Protein 5EKA (pdb70)

Foldseek 3Di:
DVDPDQDPLNVLVVVCVVPVNDSVVSNVVVVVVVVVVVVCQVVQHWAQDPLFWIKGKDWDPCVVVHIDIDIDIDTDPNNVVVPDD

B-factor: mean 31.0, std 12.01, range [15.23, 80.53]

Radius of gyration: 16.48 Å; Cα contacts (8 Å, |Δi|>4): 95; chains: 1; bounding box: 22×38×47 Å

Organism: Thermus thermophilus (strain ATCC 27634 / DSM 579 / HB8) (NCBI:txid300852)

InterPro domains:
  IPR000119 Histone-like DNA-binding protein [PF00216] (7-96)
  IPR000119 Histone-like DNA-binding protein [PR01727] (46-61)
  IPR000119 Histone-like DNA-binding protein [PR01727] (64-77)
  IPR000119 Histone-like DNA-binding protein [PR01727] (80-94)
  IPR000119 Histone-like DNA-binding protein [PTHR33175] (5-95)
  IPR000119 Histone-like DNA-binding protein [SM00411] (7-96)
  IPR010992 Integration host factor (IHF)-like DNA-binding domain superfamily [G3DSA:4.10.520.10] (2-97)
  IPR010992 Integration host factor (IHF)-like DNA-binding domain superfamily [SSF47729] (7-96)
  IPR020816 Histone-like DNA-binding protein, conserved site [PS00045] (52-71)

Solvent-accessible surface area: 7134 Å² total; per-residue (Å²): 105,123,96,179,96,67,64,97,69,35,84,6,68,87,62,12,158,91,72,69,95,122,117,150,41,4,91,61,117,30,54,53,106,90,55,126,22,127,90,25,24,88,120,41,50,127,20,128,67,125,59,94,6,37,54,37,24,82,151,100,131,51,173,85,135,98,69,58,118,69,99,19,68,117,48,23,152,57,51,97,65,179,116,144,262

Structure (mmCIF, N/CA/C/O backbone):
data_5EKA
#
_entry.id   5EKA
#
_cell.length_a   55.464
_cell.length_b   38.432
_cell.length_c   44.861
_cell.angle_alpha   90.00
_cell.angle_beta   90.00
_cell.angle_gamma   90.00
#
_symmetry.space_group_name_H-M   'P 21 21 2'
#
loop_
_entity.id
_entity.type
_entity.pdbx_description
1 polymer 'DNA-binding protein HU'
2 non-polymer GLYCEROL
3 water water
#
loop_
_atom_site.group_PDB
_atom_site.id
_atom_site.type_symbol
_atom_site.label_atom_id
_atom_site.label_alt_id
_atom_site.label_comp_id
_atom_site.label_asym_id
_atom_site.label_entity_id
_atom_site.label_seq_id
_atom_site.pdbx_PDB_ins_code
_atom_site.Cartn_x
_atom_site.Cartn_y
_atom_site.Cartn_z
_atom_site.occupancy
_atom_site.B_iso_or_equiv
_atom_site.auth_seq_id
_atom_site.auth_comp_id
_atom_site.auth_asym_id
_atom_site.auth_atom_id
_atom_site.pdbx_PDB_model_num
ATOM 1 N N . ALA A 1 1 ? -4.424 -19.478 -5.467 1.00 23.31 1 ALA A N 1
ATOM 2 C CA . ALA A 1 1 ? -4.083 -19.140 -4.059 1.00 22.30 1 ALA A CA 1
ATOM 3 C C . ALA A 1 1 ? -5.017 -19.907 -3.143 1.00 22.91 1 ALA A C 1
ATOM 4 O O . ALA A 1 1 ? -6.191 -20.149 -3.505 1.00 23.24 1 ALA A O 1
ATOM 6 N N . ALA A 1 2 ? -4.527 -20.319 -1.978 1.00 22.26 2 ALA A N 1
ATOM 7 C CA . ALA A 1 2 ? -5.429 -20.953 -0.967 1.00 24.68 2 ALA A CA 1
ATOM 8 C C . ALA A 1 2 ? -6.494 -19.965 -0.483 1.00 25.45 2 ALA A C 1
ATOM 9 O O . ALA A 1 2 ? -7.673 -20.353 -0.255 1.00 26.86 2 ALA A O 1
ATO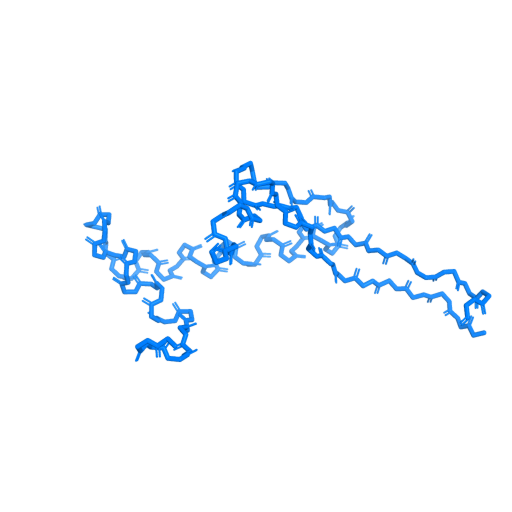M 11 N N . LYS A 1 3 ? -6.092 -18.706 -0.314 1.00 24.65 3 LYS A N 1
ATOM 12 C CA . LYS A 1 3 ? -6.989 -17.596 -0.022 1.00 26.55 3 LYS A CA 1
ATOM 13 C C . LYS A 1 3 ? -7.058 -16.677 -1.256 1.00 25.28 3 LYS A C 1
ATOM 14 O O . LYS A 1 3 ? -6.112 -15.982 -1.571 1.00 23.81 3 LYS A O 1
ATOM 20 N N . LYS A 1 4 ? -8.162 -16.736 -2.014 1.00 25.66 4 LYS A N 1
ATOM 21 C CA . LYS A 1 4 ? -8.174 -16.031 -3.291 1.00 26.36 4 LYS A CA 1
ATOM 22 C C . LYS A 1 4 ? -8.130 -14.504 -3.173 1.00 24.87 4 LYS A C 1
ATOM 23 O O . LYS A 1 4 ? -7.504 -13.824 -4.000 1.00 24.01 4 LYS A O 1
ATOM 29 N N . THR A 1 5 ? -8.812 -13.957 -2.166 1.00 24.75 5 THR A N 1
ATOM 30 C CA . THR A 1 5 ? -8.828 -12.529 -1.948 1.00 24.95 5 THR A CA 1
ATOM 31 C C . THR A 1 5 ? -8.451 -12.269 -0.492 1.00 23.40 5 THR A C 1
ATOM 32 O O . THR A 1 5 ? -9.062 -12.833 0.426 1.00 23.90 5 THR A O 1
ATOM 36 N N . VAL A 1 6 ? -7.448 -11.429 -0.294 1.00 21.27 6 VAL A N 1
ATOM 37 C CA . VAL A 1 6 ? -7.071 -11.008 1.013 1.00 21.12 6 VAL A CA 1
ATOM 38 C C . VAL A 1 6 ? -7.530 -9.565 1.174 1.00 20.27 6 VAL A C 1
ATOM 39 O O . VAL A 1 6 ? -7.132 -8.717 0.408 1.00 20.26 6 VAL A O 1
ATOM 43 N N . THR A 1 7 ? -8.371 -9.305 2.158 1.00 19.53 7 THR A N 1
ATOM 44 C CA . THR A 1 7 ? -8.914 -7.981 2.368 1.00 19.07 7 THR A CA 1
ATOM 45 C C . THR A 1 7 ? -8.143 -7.127 3.350 1.00 18.82 7 THR A C 1
ATOM 46 O O . THR A 1 7 ? -7.278 -7.621 4.063 1.00 17.87 7 THR A O 1
ATOM 50 N N . LYS A 1 8 ? -8.515 -5.848 3.432 1.00 19.55 8 LYS A N 1
ATOM 51 C CA . LYS A 1 8 ? -7.952 -4.958 4.453 1.00 19.61 8 LYS A CA 1
ATOM 52 C C . LYS A 1 8 ? -8.178 -5.562 5.848 1.00 20.06 8 LYS A C 1
ATOM 53 O O . LYS A 1 8 ? -7.242 -5.653 6.643 1.00 18.80 8 LYS A O 1
ATOM 59 N N . ALA A 1 9 ? -9.391 -6.055 6.093 1.00 20.48 9 ALA A N 1
ATOM 60 C CA . ALA A 1 9 ? -9.721 -6.713 7.342 1.00 22.02 9 ALA A CA 1
ATOM 61 C C . ALA A 1 9 ? -8.830 -7.949 7.604 1.00 21.94 9 ALA A C 1
ATOM 62 O O . ALA A 1 9 ? -8.369 -8.162 8.755 1.00 22.81 9 ALA A O 1
ATOM 64 N N . ASP A 1 10 ? -8.580 -8.777 6.580 1.00 21.20 10 ASP A N 1
ATOM 65 C CA . ASP A 1 10 ? -7.671 -9.915 6.750 1.00 21.64 10 ASP A CA 1
ATOM 66 C C . ASP A 1 10 ? -6.270 -9.451 7.131 1.00 20.36 10 ASP A C 1
ATOM 67 O O . ASP A 1 10 ? -5.644 -10.056 7.966 1.00 21.40 10 ASP A O 1
ATOM 72 N N . LEU A 1 11 ? -5.803 -8.396 6.475 1.00 19.60 11 LEU A N 1
ATOM 73 C CA . LEU A 1 11 ? -4.470 -7.860 6.760 1.00 19.61 11 LEU A CA 1
ATOM 74 C C . LEU A 1 11 ? -4.327 -7.321 8.171 1.00 20.30 11 LEU A C 1
ATOM 75 O O . LEU A 1 11 ? -3.299 -7.532 8.790 1.00 20.11 11 LEU A O 1
ATOM 80 N N . VAL A 1 12 ? -5.353 -6.651 8.677 1.00 21.42 12 VAL A N 1
ATOM 81 C CA . VAL A 1 12 ? -5.353 -6.194 10.086 1.00 23.15 12 VAL A CA 1
ATOM 82 C C . VAL A 1 12 ? -5.146 -7.394 10.994 1.00 24.18 12 VAL A C 1
ATOM 83 O O . VAL A 1 12 ? -4.347 -7.374 11.910 1.00 24.88 12 VAL A O 1
ATOM 87 N N . ASP A 1 13 ? -5.903 -8.457 10.767 1.00 24.62 13 ASP A N 1
ATOM 88 C CA . ASP A 1 13 ? -5.763 -9.657 11.584 1.00 26.63 13 ASP A CA 1
ATOM 89 C C . ASP A 1 13 ? -4.379 -10.285 11.484 1.00 25.18 13 ASP A C 1
ATOM 90 O O . ASP A 1 13 ? -3.815 -10.692 12.498 1.00 27.42 13 ASP A O 1
ATOM 95 N N . GLN A 1 14 ? -3.833 -10.377 10.273 1.00 22.74 14 GLN A N 1
ATOM 96 C CA . GLN A 1 14 ? -2.523 -10.967 10.061 1.00 22.88 14 GLN A CA 1
ATOM 97 C C . GLN A 1 14 ? -1.443 -10.125 10.718 1.00 22.19 14 GLN A C 1
ATOM 98 O O . GLN A 1 14 ? -0.559 -10.647 11.335 1.00 23.02 14 GLN A O 1
ATOM 104 N N . VAL A 1 15 ? -1.560 -8.813 10.598 1.00 21.53 15 VAL A N 1
ATOM 105 C CA . VAL A 1 15 ? -0.583 -7.904 11.199 1.00 21.92 15 VAL A CA 1
ATOM 106 C C . VAL A 1 15 ? -0.682 -7.894 12.731 1.00 24.63 15 VAL A C 1
ATOM 107 O O . VAL A 1 15 ? 0.340 -7.907 13.422 1.00 25.89 15 VAL A O 1
ATOM 111 N N . ALA A 1 16 ? -1.895 -7.863 13.282 1.00 24.67 16 ALA A N 1
ATOM 112 C CA . ALA A 1 16 ? -2.060 -7.989 14.739 1.00 27.03 16 ALA A CA 1
ATOM 113 C C . ALA A 1 16 ? -1.365 -9.239 15.264 1.00 28.25 16 ALA A C 1
ATOM 114 O O . ALA A 1 16 ? -0.615 -9.211 16.246 1.00 29.30 16 ALA A O 1
ATOM 116 N N . GLN A 1 17 ? -1.600 -10.344 14.591 1.00 28.36 17 GLN A N 1
ATOM 117 C CA . GLN A 1 17 ? -0.982 -11.578 14.955 1.00 31.26 17 GLN A CA 1
ATOM 118 C C . GLN A 1 17 ? 0.548 -11.557 14.885 1.00 30.62 17 GLN A C 1
ATOM 119 O O . GLN A 1 17 ? 1.202 -12.053 15.814 1.00 31.52 17 GLN A O 1
ATOM 125 N N . ALA A 1 18 ? 1.107 -11.038 13.796 1.00 29.65 18 ALA A N 1
ATOM 126 C CA . ALA A 1 18 ? 2.550 -11.049 13.575 1.00 29.83 18 ALA A CA 1
ATOM 127 C C . ALA A 1 18 ? 3.295 -10.121 14.549 1.00 31.33 18 ALA A C 1
ATOM 128 O O . ALA A 1 18 ? 4.399 -10.446 14.988 1.00 34.52 18 ALA A O 1
ATOM 130 N N . THR A 1 19 ? 2.665 -9.010 14.917 1.00 29.79 19 THR A N 1
ATOM 131 C CA . THR A 1 19 ? 3.296 -7.975 15.748 1.00 31.26 19 THR A CA 1
ATOM 132 C C . THR A 1 19 ? 2.956 -8.100 17.232 1.00 34.08 19 THR A C 1
ATOM 133 O O . THR A 1 19 ? 3.617 -7.471 18.089 1.00 35.88 19 THR A O 1
ATOM 137 N N . GLY A 1 20 ? 1.897 -8.849 17.534 1.00 34.09 20 GLY A N 1
ATOM 138 C CA . GLY A 1 20 ? 1.355 -8.911 18.882 1.00 37.29 20 GLY A CA 1
ATOM 139 C C . GLY A 1 20 ? 0.715 -7.624 19.359 1.00 38.30 20 GLY A C 1
ATOM 140 O O . GLY A 1 20 ? 0.546 -7.435 20.561 1.00 40.53 20 GLY A O 1
ATOM 141 N N . LEU A 1 21 ? 0.379 -6.724 18.432 1.00 37.35 21 LEU A N 1
ATOM 142 C CA . LEU A 1 21 ? -0.277 -5.473 18.778 1.00 38.99 21 LEU A CA 1
ATOM 143 C C . LEU A 1 21 ? -1.789 -5.650 18.723 1.00 38.57 21 LEU A C 1
ATOM 144 O O . LEU A 1 21 ? -2.283 -6.603 18.130 1.00 37.01 21 LEU A O 1
ATOM 149 N N . LYS A 1 22 ? -2.5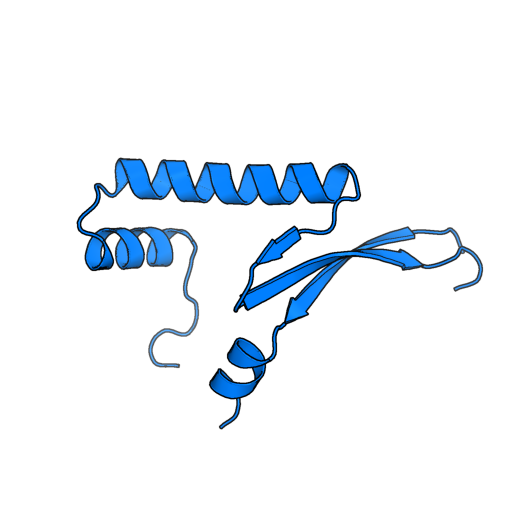09 -4.767 19.407 1.00 40.43 22 LYS A N 1
ATOM 150 C CA . LYS A 1 22 ? -3.966 -4.856 19.486 1.00 42.77 22 LYS A CA 1
ATOM 151 C C . LYS A 1 22 ? -4.612 -4.626 18.136 1.00 40.08 22 LYS A C 1
ATOM 152 O O . LYS A 1 22 ? -4.224 -3.724 17.396 1.00 38.37 22 LYS A O 1
ATOM 158 N N . LYS A 1 23 ? -5.611 -5.446 17.825 1.00 40.15 23 LYS A N 1
ATOM 159 C CA . LYS A 1 23 ? -6.347 -5.323 16.581 1.00 37.70 23 LYS A CA 1
ATOM 160 C C . LYS A 1 23 ? -6.924 -3.926 16.419 1.00 36.58 23 LYS A C 1
ATOM 161 O O . LYS A 1 23 ? -6.842 -3.369 15.333 1.00 34.76 23 LYS A O 1
ATOM 167 N N . LYS A 1 24 ? -7.479 -3.350 17.488 1.00 38.91 24 LYS A N 1
ATOM 168 C CA . LYS A 1 24 ? -8.031 -1.988 17.431 1.00 39.26 24 LYS A CA 1
ATOM 169 C C . LYS A 1 24 ? -6.966 -0.962 16.987 1.00 36.67 24 LYS A C 1
ATOM 170 O O . LYS A 1 24 ? -7.272 -0.001 16.279 1.00 34.82 24 LYS A O 1
ATOM 176 N N . ASP A 1 25 ? -5.725 -1.181 17.417 1.00 35.96 25 ASP A N 1
ATOM 177 C CA . ASP A 1 25 ? -4.622 -0.270 17.122 1.00 34.37 25 ASP A CA 1
ATOM 178 C C . ASP A 1 25 ?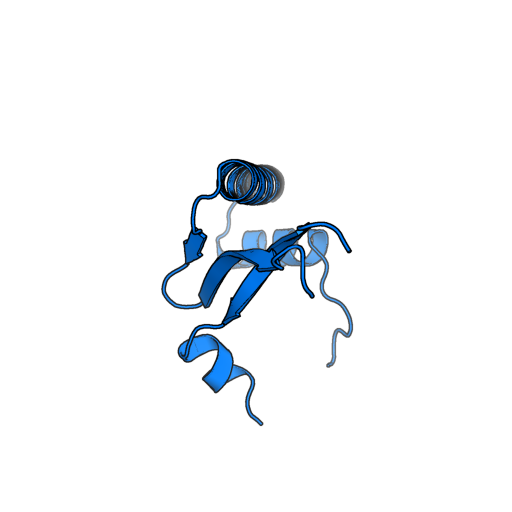 -4.155 -0.475 15.702 1.00 31.38 25 ASP A C 1
ATOM 179 O O . ASP A 1 25 ? -3.907 0.486 14.997 1.00 29.50 25 ASP A O 1
ATOM 184 N N . VAL A 1 26 ? -4.064 -1.725 15.275 1.00 28.87 26 VAL A N 1
ATOM 185 C CA . VAL A 1 26 ? -3.616 -2.029 13.898 1.00 27.29 26 VAL A CA 1
ATOM 186 C C . VAL A 1 26 ? -4.660 -1.476 12.935 1.00 25.50 26 VAL A C 1
ATOM 187 O O . VAL A 1 26 ? -4.340 -0.912 11.925 1.00 24.83 26 VAL A O 1
ATOM 191 N N . LYS A 1 27 ? -5.940 -1.606 13.290 1.00 27.02 27 LYS A N 1
ATOM 192 C CA . LYS A 1 27 ? -6.996 -1.112 12.404 1.00 27.59 27 LYS A CA 1
ATOM 193 C C . LYS A 1 27 ? -6.928 0.411 12.193 1.00 27.25 27 LYS A C 1
ATOM 194 O O . LYS A 1 27 ? -7.055 0.910 11.045 1.00 25.92 27 LYS A O 1
ATOM 200 N N . ALA A 1 28 ? -6.638 1.124 13.273 1.00 28.70 28 ALA A N 1
ATOM 201 C CA . ALA A 1 28 ? -6.492 2.579 13.271 1.00 27.82 28 ALA A CA 1
ATOM 202 C C . ALA A 1 28 ? -5.264 2.962 12.454 1.00 26.51 28 ALA A C 1
ATOM 203 O O . ALA A 1 28 ? -5.286 3.950 11.715 1.00 25.15 28 ALA A O 1
ATOM 205 N N . MET A 1 29 ? -4.195 2.195 12.599 1.00 25.01 29 MET A N 1
ATOM 206 C CA . MET A 1 29 ? -2.957 2.472 11.864 1.00 25.18 29 MET A CA 1
ATOM 207 C C . MET A 1 29 ? -3.115 2.309 10.355 1.00 23.09 29 MET A C 1
ATOM 208 O O . MET A 1 29 ? -2.690 3.189 9.588 1.00 21.49 29 MET A O 1
ATOM 213 N N . VAL A 1 30 ? -3.766 1.218 9.933 1.00 22.52 30 VAL A N 1
ATOM 214 C CA . VAL A 1 30 ? -3.973 0.944 8.524 1.00 21.28 30 VAL A CA 1
ATOM 215 C C . VAL A 1 30 ? -4.856 2.024 7.906 1.00 20.01 30 VAL A C 1
ATOM 216 O O . VAL A 1 30 ? -4.547 2.533 6.836 1.00 18.39 30 VAL A O 1
ATOM 220 N N . ASP A 1 31 ? -5.928 2.406 8.594 1.00 21.75 31 ASP A N 1
ATOM 221 C CA . ASP A 1 31 ? -6.810 3.418 8.003 1.00 23.44 31 ASP A CA 1
ATOM 222 C C . ASP A 1 31 ? -6.067 4.753 7.875 1.00 22.00 31 ASP A C 1
ATOM 223 O O . ASP A 1 31 ? -6.172 5.430 6.861 1.00 23.09 31 ASP A O 1
ATOM 228 N N . ALA A 1 32 ? -5.291 5.102 8.900 1.00 21.12 32 ALA A N 1
ATOM 229 C CA . ALA A 1 32 ? -4.495 6.336 8.851 1.00 20.69 32 ALA A CA 1
ATOM 230 C C . ALA A 1 32 ? -3.441 6.266 7.758 1.00 18.99 32 ALA A C 1
ATOM 231 O O . ALA A 1 32 ? -3.198 7.243 7.074 1.00 18.58 32 ALA A O 1
ATOM 233 N N . LEU A 1 33 ? -2.782 5.121 7.622 1.00 18.41 33 LEU A N 1
ATOM 234 C CA . LEU A 1 33 ? -1.746 4.964 6.612 1.00 18.51 33 LEU A CA 1
ATOM 235 C C . LEU A 1 33 ? -2.296 5.189 5.221 1.00 17.77 33 LEU A C 1
ATOM 236 O O . LEU A 1 33 ? -1.740 5.981 4.447 1.00 16.64 33 LEU A O 1
ATOM 241 N N . LEU A 1 34 ? -3.413 4.527 4.908 1.00 17.55 34 LEU A N 1
ATOM 242 C CA . LEU A 1 34 ? -4.024 4.725 3.605 1.00 18.55 34 LEU A CA 1
ATOM 243 C C . LEU A 1 34 ? -4.507 6.139 3.391 1.00 17.34 34 LEU A C 1
ATOM 244 O O . LEU A 1 34 ? -4.405 6.659 2.271 1.00 17.99 34 LEU A O 1
ATOM 249 N N . ALA A 1 35 ? -5.044 6.777 4.415 1.00 17.72 35 ALA A N 1
ATOM 250 C CA . ALA A 1 35 ? -5.458 8.186 4.305 1.00 17.61 35 ALA A CA 1
ATOM 251 C C . ALA A 1 35 ? -4.272 9.096 3.981 1.00 17.50 35 ALA A C 1
ATOM 252 O O . ALA A 1 35 ? -4.371 9.995 3.157 1.00 17.54 35 ALA A O 1
ATOM 254 N N . LYS A 1 36 ? -3.117 8.823 4.591 1.00 17.22 36 LYS A N 1
ATOM 255 C CA . LYS A 1 36 ? -1.940 9.662 4.398 1.00 17.37 36 LYS A CA 1
ATOM 256 C C . LYS A 1 36 ? -1.311 9.410 3.034 1.00 17.14 36 LYS A C 1
ATOM 257 O O . LYS A 1 36 ? -0.792 10.368 2.399 1.0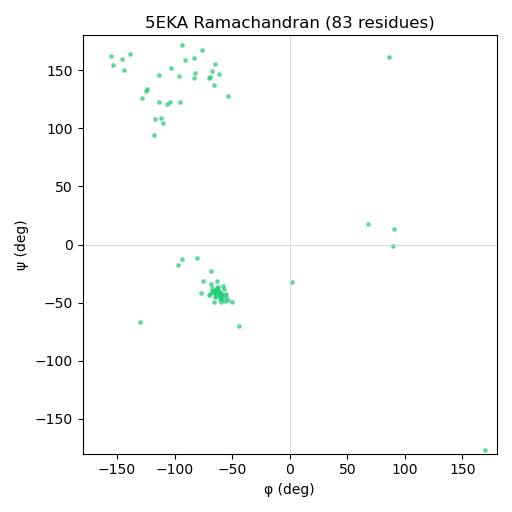0 16.24 36 LYS A O 1
ATOM 263 N N . VAL A 1 37 ? -1.421 8.178 2.527 1.00 16.43 37 VAL A N 1
ATOM 264 C CA . VAL A 1 37 ? -0.925 7.913 1.170 1.00 15.62 37 VAL A CA 1
ATOM 265 C C . VAL A 1 37 ? -1.814 8.713 0.219 1.00 15.75 37 VAL A C 1
ATOM 266 O O . VAL A 1 37 ? -1.289 9.398 -0.632 1.00 15.23 37 VAL A O 1
ATOM 270 N N . GLU A 1 38 ? -3.128 8.594 0.362 1.00 16.49 38 GLU A N 1
ATOM 271 C CA . GLU A 1 38 ? -4.033 9.405 -0.435 1.00 17.74 38 GLU A CA 1
ATOM 272 C C . GLU A 1 38 ? -3.744 10.905 -0.436 1.00 17.84 38 GLU A C 1
ATOM 273 O O . GLU A 1 38 ? -3.778 11.530 -1.493 1.00 18.65 38 GLU A O 1
ATOM 279 N N . GLU A 1 39 ? -3.569 11.467 0.745 1.00 17.27 39 GLU A N 1
ATOM 280 C CA . GLU A 1 39 ? -3.323 12.881 0.909 1.00 19.02 39 GLU A CA 1
ATOM 281 C C . GLU A 1 39 ? -2.060 13.258 0.148 1.00 16.69 39 GLU A C 1
ATOM 282 O O . GLU A 1 39 ? -2.020 14.255 -0.571 1.00 17.90 39 GLU A O 1
ATOM 288 N N . ALA A 1 40 ? -1.008 12.462 0.326 1.00 16.37 40 ALA A N 1
ATOM 289 C CA . ALA A 1 40 ? 0.246 12.745 -0.375 1.00 15.94 40 ALA A CA 1
ATOM 290 C C . ALA A 1 40 ? 0.098 12.728 -1.900 1.00 15.64 40 ALA A C 1
ATOM 291 O O . ALA A 1 40 ? 0.602 13.623 -2.588 1.00 15.39 40 ALA A O 1
ATOM 293 N N . LEU A 1 41 ? -0.573 11.714 -2.425 1.00 16.03 41 LEU A N 1
ATOM 294 C CA . LEU A 1 41 ? -0.834 11.659 -3.856 1.00 16.66 41 LEU A CA 1
ATOM 295 C C . LEU A 1 41 ? -1.695 12.826 -4.370 1.00 17.02 41 LEU A C 1
ATOM 296 O O . LEU A 1 41 ? -1.431 13.386 -5.439 1.00 18.74 41 LEU A O 1
ATOM 301 N N . ALA A 1 42 ? -2.659 13.236 -3.556 1.00 17.50 42 ALA A N 1
ATOM 302 C CA . ALA A 1 42 ? -3.512 14.388 -3.908 1.00 18.24 42 ALA A CA 1
ATOM 303 C C . ALA A 1 42 ? -2.682 15.686 -4.021 1.00 18.13 42 ALA A C 1
ATOM 304 O O . ALA A 1 42 ? -2.995 16.564 -4.827 1.00 19.22 42 ALA A O 1
ATOM 306 N N . ASN A 1 43 ? -1.602 15.798 -3.241 1.00 17.11 43 ASN A N 1
ATOM 307 C CA . ASN A 1 43 ? -0.694 16.928 -3.317 1.00 17.47 43 ASN A CA 1
ATOM 308 C C . ASN A 1 43 ? 0.319 16.853 -4.441 1.00 18.62 43 ASN A C 1
ATOM 309 O O . ASN A 1 43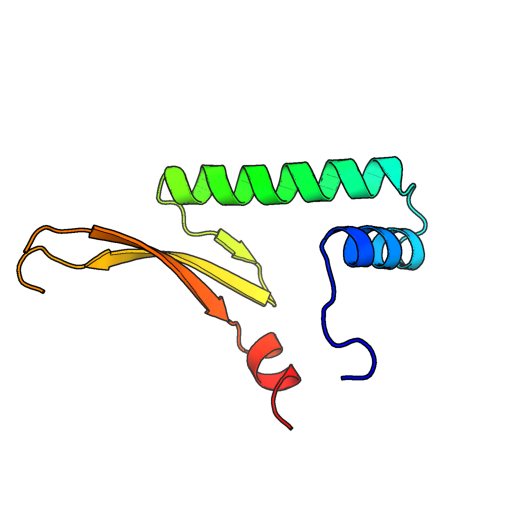 ? 1.059 17.815 -4.660 1.00 19.52 43 ASN A O 1
ATOM 314 N N . GLY A 1 44 ? 0.414 15.690 -5.064 1.00 18.09 44 GLY A N 1
ATOM 315 C CA . GLY A 1 44 ? 1.351 15.425 -6.122 1.00 19.30 44 GLY A CA 1
ATOM 316 C C . GLY A 1 44 ? 2.686 14.881 -5.666 1.00 19.22 44 GLY A C 1
ATOM 317 O O . GLY A 1 44 ? 3.625 14.854 -6.466 1.00 20.30 44 GLY A O 1
ATOM 318 N N . SER A 1 45 ? 2.749 14.462 -4.415 1.00 18.06 45 SER A N 1
ATOM 319 C CA . SER A 1 45 ? 3.936 13.782 -3.867 1.00 19.08 45 SER A CA 1
ATOM 320 C C . SER A 1 45 ? 4.110 12.410 -4.535 1.00 19.27 45 SER A C 1
ATOM 321 O O . SER A 1 45 ? 3.117 11.766 -4.943 1.00 19.66 45 SER A O 1
ATOM 324 N N . LYS A 1 46 ? 5.368 11.969 -4.650 1.00 20.17 46 LYS A N 1
ATOM 325 C CA . LYS A 1 46 ? 5.669 10.548 -4.859 1.00 22.00 46 LYS A CA 1
ATOM 326 C C . LYS A 1 46 ? 5.654 9.902 -3.463 1.00 21.12 46 LYS A C 1
ATOM 327 O O . LYS A 1 46 ? 6.113 10.520 -2.512 1.00 21.72 46 LYS A O 1
ATOM 336 N N . VAL A 1 47 ? 5.158 8.673 -3.352 1.00 18.54 47 VAL A N 1
ATOM 337 C CA . VAL A 1 47 ? 5.136 7.966 -2.102 1.00 19.31 47 VAL A CA 1
ATOM 338 C C . VAL A 1 47 ? 6.028 6.752 -2.337 1.00 19.78 47 VAL A C 1
ATOM 339 O O . VAL A 1 47 ? 5.643 5.812 -3.012 1.00 19.75 47 VAL A O 1
ATOM 343 N N . GLN A 1 48 ? 7.195 6.777 -1.721 1.00 21.06 48 GLN A N 1
ATOM 344 C CA . GLN A 1 48 ? 8.212 5.778 -1.933 1.00 23.49 48 GLN A CA 1
ATOM 345 C C . GLN A 1 48 ? 8.223 4.841 -0.719 1.00 25.07 48 GLN A C 1
ATOM 346 O O . GLN A 1 48 ? 8.391 5.290 0.414 1.00 27.62 48 GLN A O 1
ATOM 352 N N . LEU A 1 49 ? 8.029 3.551 -0.952 1.00 23.51 49 LEU A N 1
ATOM 353 C CA . LEU A 1 49 ? 8.010 2.558 0.129 1.00 25.64 49 LEU A CA 1
ATOM 354 C C . LEU A 1 49 ? 9.168 1.628 -0.188 1.00 27.32 49 LEU A C 1
ATOM 355 O O . LEU A 1 49 ? 9.044 0.693 -0.973 1.00 26.42 49 LEU A O 1
ATOM 360 N N . THR A 1 50 ? 10.320 1.926 0.411 1.00 29.26 50 THR A N 1
ATOM 361 C CA . THR A 1 50 ? 11.534 1.199 0.156 1.00 33.36 50 THR A CA 1
ATOM 362 C C . THR A 1 50 ? 11.281 -0.280 0.365 1.00 31.92 50 THR A C 1
ATOM 363 O O . THR A 1 50 ? 10.730 -0.683 1.379 1.00 34.71 50 THR A O 1
ATOM 367 N N . GLY A 1 51 ? 11.641 -1.068 -0.631 1.00 31.94 51 GLY A N 1
ATOM 368 C CA . GLY A 1 51 ? 11.505 -2.498 -0.537 1.00 31.81 51 GLY A CA 1
ATOM 369 C C . GLY A 1 51 ? 10.186 -3.026 -1.015 1.00 29.85 51 GLY A C 1
ATOM 370 O O . GLY A 1 51 ? 9.991 -4.238 -1.004 1.00 32.12 51 GLY A O 1
ATOM 371 N N . PHE A 1 52 ? 9.289 -2.127 -1.442 1.00 25.61 52 PHE A N 1
ATOM 372 C CA . PHE A 1 52 ? 7.925 -2.491 -1.847 1.00 23.00 52 PHE A CA 1
ATOM 373 C C . PHE A 1 52 ? 7.586 -1.874 -3.212 1.00 23.11 52 PHE A C 1
ATOM 374 O O . PHE A 1 52 ? 7.507 -2.575 -4.214 1.00 23.67 52 PHE A O 1
ATOM 382 N N . GLY A 1 53 ? 7.487 -0.557 -3.272 1.00 20.80 53 GLY A N 1
ATOM 383 C CA . GLY A 1 53 ? 7.264 0.117 -4.544 1.00 20.96 53 GLY A CA 1
ATOM 384 C C . GLY A 1 53 ? 6.931 1.584 -4.347 1.00 20.54 53 GLY A C 1
ATOM 385 O O . GLY A 1 53 ? 6.985 2.090 -3.237 1.00 20.26 53 GLY A O 1
ATOM 386 N N . THR A 1 54 ? 6.648 2.270 -5.441 1.00 19.74 54 THR A N 1
ATOM 387 C CA . THR A 1 54 ? 6.364 3.704 -5.370 1.00 19.51 54 THR A CA 1
ATOM 388 C C . THR A 1 54 ? 5.009 4.017 -5.976 1.00 19.28 54 THR A C 1
ATOM 389 O O . THR A 1 54 ? 4.707 3.576 -7.095 1.00 19.20 54 THR A O 1
ATOM 393 N N . PHE A 1 55 ? 4.235 4.831 -5.258 1.00 17.59 55 PHE A N 1
ATOM 394 C CA . PHE A 1 55 ? 3.036 5.416 -5.843 1.00 16.89 55 PHE A CA 1
ATOM 395 C C . PHE A 1 55 ? 3.335 6.825 -6.366 1.00 17.95 55 PHE A C 1
ATOM 396 O O . PHE A 1 55 ? 4.102 7.594 -5.776 1.00 18.49 55 PHE A O 1
ATOM 404 N N . GLU A 1 56 ? 2.687 7.178 -7.459 1.00 18.90 56 GLU A N 1
ATOM 405 C CA . GLU A 1 56 ? 2.887 8.489 -8.027 1.00 20.81 56 GLU A CA 1
ATOM 406 C C . GLU A 1 56 ? 1.657 8.861 -8.843 1.00 21.38 56 GLU A C 1
ATOM 407 O O . GLU A 1 56 ? 0.852 8.021 -9.182 1.00 22.59 56 GLU A O 1
ATOM 413 N N . VAL A 1 57 ? 1.518 10.141 -9.111 1.00 22.95 57 VAL A N 1
ATOM 414 C CA . VAL A 1 57 ? 0.476 10.633 -10.007 1.00 23.66 57 VAL A CA 1
ATOM 415 C C . VAL A 1 57 ? 1.056 10.792 -11.389 1.00 25.29 57 VAL A C 1
ATOM 416 O O . VAL A 1 57 ? 2.034 11.540 -11.586 1.00 26.99 57 VAL A O 1
ATOM 420 N N . ARG A 1 58 ? 0.453 10.114 -12.356 1.00 25.41 58 ARG A N 1
ATOM 421 C CA . ARG A 1 58 ? 0.916 10.205 -13.736 1.00 27.63 58 ARG A CA 1
ATOM 422 C C . ARG A 1 58 ? 0.004 11.084 -14.522 1.00 28.75 58 ARG A C 1
ATOM 423 O O . ARG A 1 58 ? -1.162 11.224 -14.171 1.00 27.16 58 ARG A O 1
ATOM 431 N N . LYS A 1 59 ? 0.548 11.724 -15.552 1.00 30.88 59 LYS A N 1
ATOM 432 C CA . LYS A 1 59 ? -0.243 12.616 -16.381 1.00 33.82 59 LYS A CA 1
ATOM 433 C C . LYS A 1 59 ? -0.434 12.114 -17.824 1.00 35.41 59 LYS A C 1
ATOM 434 O O . LYS A 1 59 ? 0.408 11.416 -18.393 1.00 35.72 59 LYS A O 1
ATOM 440 N N . ARG A 1 60 ? -1.600 12.413 -18.372 1.00 44.60 60 ARG A N 1
ATOM 441 C CA . ARG A 1 60 ? -1.836 12.235 -19.779 1.00 44.84 60 ARG A CA 1
ATOM 442 C C . ARG A 1 60 ? -2.031 13.648 -20.338 1.00 44.32 60 ARG A C 1
ATOM 443 O O . ARG A 1 60 ? -2.869 14.383 -19.856 1.00 42.89 60 ARG A O 1
ATOM 458 N N . LYS A 1 61 ? -1.204 14.025 -21.313 1.00 45.90 61 LYS A N 1
ATOM 459 C CA . LYS A 1 61 ? -1.319 15.327 -21.989 1.00 46.66 61 LYS A CA 1
ATOM 460 C C . LYS A 1 61 ? -2.626 15.403 -22.756 1.00 46.35 61 LYS A C 1
ATOM 461 O O . LYS A 1 61 ? -3.158 14.383 -23.178 1.00 46.00 61 LYS A O 1
ATOM 467 N N . ALA A 1 62 ? -3.121 16.620 -22.980 1.00 46.34 62 ALA A N 1
ATOM 468 C CA . ALA A 1 62 ? -4.391 16.813 -23.685 1.00 47.67 62 ALA A CA 1
ATOM 469 C C . ALA A 1 62 ? -4.429 16.180 -25.078 1.00 49.39 62 ALA A C 1
ATOM 470 O O . ALA A 1 62 ? -5.458 15.651 -25.491 1.00 50.54 62 ALA A O 1
ATOM 472 N N . ARG A 1 63 ? -3.333 16.237 -25.812 1.00 50.81 63 ARG A N 1
ATOM 473 C CA . ARG A 1 63 ? -3.292 15.534 -27.120 1.00 54.13 63 ARG A CA 1
ATOM 474 C C . ARG A 1 63 ? -3.900 14.092 -27.052 1.00 55.71 63 ARG A C 1
ATOM 475 O O . ARG A 1 63 ? -4.993 13.836 -27.568 1.00 57.20 63 ARG A O 1
ATOM 483 N N . THR A 1 64 ? -3.199 13.188 -26.372 1.00 58.04 64 THR A N 1
ATOM 484 C CA . THR A 1 64 ? -3.665 11.823 -26.041 1.00 58.98 64 THR A CA 1
ATOM 485 C C . THR A 1 64 ? -5.053 11.459 -26.593 1.00 57.41 64 THR A C 1
ATOM 486 O O . THR A 1 64 ? -5.549 10.350 -26.399 1.00 55.94 64 THR A O 1
ATOM 490 N N . ILE A 1 76 ? -8.477 15.595 -26.892 1.00 49.41 76 ILE A N 1
ATOM 491 C CA . ILE A 1 76 ? -9.127 15.285 -25.611 1.00 46.06 76 ILE A CA 1
ATOM 492 C C . ILE A 1 76 ? -8.350 15.939 -24.458 1.00 43.05 76 ILE A C 1
ATOM 493 O O . ILE A 1 76 ? -7.193 16.296 -24.634 1.00 41.94 76 ILE A O 1
ATOM 498 N N . PRO A 1 77 ? -8.979 16.090 -23.272 1.00 39.68 77 PRO A N 1
ATOM 499 C CA . PRO A 1 77 ? -8.350 16.931 -22.247 1.00 38.31 77 PRO A CA 1
ATOM 500 C C . PRO A 1 77 ? -7.300 16.185 -21.432 1.00 34.96 77 PRO A C 1
ATOM 501 O O . PRO A 1 77 ? -7.292 14.950 -21.408 1.00 34.99 77 PRO A O 1
ATOM 505 N N . ALA A 1 78 ? -6.424 16.952 -20.790 1.00 33.78 78 ALA A N 1
ATOM 506 C CA . ALA A 1 78 ? -5.357 16.390 -19.963 1.00 32.33 78 ALA A CA 1
ATOM 507 C C . ALA A 1 78 ? -5.991 15.763 -18.722 1.00 31.66 78 ALA A C 1
ATOM 508 O O . ALA A 1 78 ? -6.991 16.262 -18.213 1.00 32.20 78 ALA A O 1
ATOM 510 N N . THR A 1 79 ? -5.423 14.654 -18.271 1.00 36.96 79 THR A N 1
ATOM 511 C CA . THR A 1 79 ? -5.942 13.948 -17.112 1.00 35.18 79 THR A CA 1
ATOM 512 C C . THR A 1 79 ? -4.765 13.488 -16.275 1.00 32.36 79 THR A C 1
ATOM 513 O O . THR A 1 79 ? -3.641 13.519 -16.702 1.00 32.53 79 THR A O 1
ATOM 517 N N . GLN A 1 80 ? -5.041 13.128 -15.035 1.00 29.99 80 GLN A N 1
ATOM 518 C CA . GLN A 1 80 ? -3.973 12.611 -14.185 1.00 28.09 80 GLN A CA 1
ATOM 519 C C . GLN A 1 80 ? -4.547 11.543 -13.306 1.00 25.61 80 GLN A C 1
ATOM 520 O O . GLN A 1 80 ? -5.728 11.574 -12.992 1.00 24.54 80 GLN A O 1
ATOM 526 N N . TYR A 1 81 ? -3.709 10.588 -12.947 1.00 23.51 81 TYR A N 1
ATOM 527 C CA . TYR A 1 81 ? -4.198 9.381 -12.325 1.00 22.94 81 TYR A CA 1
ATOM 528 C C . TYR A 1 81 ? -3.133 8.747 -11.439 1.00 21.02 81 TYR A C 1
ATOM 5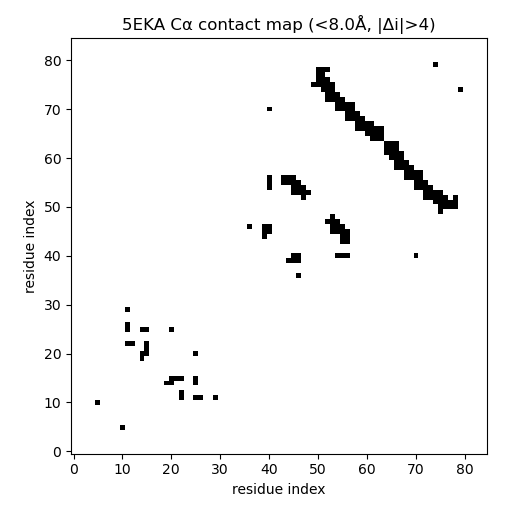29 O O . TYR A 1 81 ? -1.935 8.995 -11.619 1.00 19.67 81 TYR A O 1
ATOM 538 N N . PRO A 1 82 ? -3.582 7.975 -10.442 1.00 20.51 82 PRO A N 1
ATOM 539 C CA . PRO A 1 82 ? -2.600 7.359 -9.564 1.00 19.92 82 PRO A CA 1
ATOM 540 C C . PRO A 1 82 ? -2.040 6.087 -10.181 1.00 20.32 82 PRO A C 1
ATOM 541 O O . PRO A 1 82 ? -2.776 5.350 -10.820 1.00 21.50 82 PRO A O 1
ATOM 545 N N . ALA A 1 83 ? -0.776 5.791 -9.897 1.00 19.16 83 ALA A N 1
ATOM 546 C CA . ALA A 1 83 ? -0.164 4.582 -10.389 1.00 19.11 83 ALA A CA 1
ATOM 547 C C . ALA A 1 83 ? 0.831 4.060 -9.357 1.00 18.07 83 ALA A C 1
ATOM 548 O O . ALA A 1 83 ? 1.314 4.815 -8.506 1.00 20.39 83 ALA A O 1
ATOM 550 N N . PHE A 1 84 ? 1.139 2.778 -9.474 1.00 17.45 84 PHE A N 1
ATOM 551 C CA . PHE A 1 84 ? 2.123 2.107 -8.600 1.00 17.05 84 PHE A CA 1
ATOM 552 C C . PHE A 1 84 ? 3.183 1.447 -9.452 1.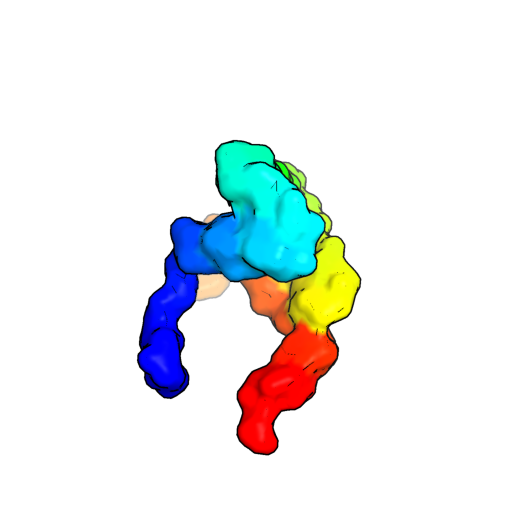00 18.19 84 PHE A C 1
ATOM 553 O O . PHE A 1 84 ? 2.869 0.795 -10.445 1.00 18.37 84 PHE A O 1
ATOM 561 N N . LYS A 1 85 ? 4.445 1.678 -9.071 1.00 17.89 85 LYS A N 1
ATOM 562 C CA . LYS A 1 85 ? 5.586 1.075 -9.730 1.00 20.74 85 LYS A CA 1
ATOM 563 C C . LYS A 1 85 ? 6.193 0.084 -8.726 1.00 18.88 85 LYS A C 1
ATOM 564 O O . LYS A 1 85 ? 6.823 0.507 -7.735 1.00 19.95 85 LYS A O 1
ATOM 570 N N . PRO A 1 86 ? 6.036 -1.214 -8.985 1.00 19.25 86 PRO A N 1
ATOM 571 C CA . PRO A 1 86 ? 6.570 -2.148 -8.006 1.00 19.55 86 PRO A CA 1
ATOM 572 C C . PRO A 1 86 ? 8.082 -2.157 -8.000 1.00 20.14 86 PRO A C 1
ATOM 573 O O . PRO A 1 86 ? 8.697 -1.995 -9.049 1.00 22.34 86 PRO A O 1
ATOM 577 N N . GLY A 1 87 ? 8.637 -2.310 -6.813 1.00 19.75 87 GLY A N 1
ATOM 578 C CA . GLY A 1 87 ? 10.054 -2.420 -6.642 1.00 21.63 87 GLY A CA 1
ATOM 579 C C . GLY A 1 87 ? 10.594 -3.758 -7.034 1.00 21.67 87 GLY A C 1
ATOM 580 O O . GLY A 1 87 ? 9.859 -4.725 -7.210 1.00 21.16 87 GLY A O 1
ATOM 581 N N . LYS A 1 88 ? 11.917 -3.823 -7.148 1.00 24.41 88 LYS A N 1
ATOM 582 C CA . LYS A 1 88 ? 12.545 -5.055 -7.570 1.00 24.09 88 LYS A CA 1
ATOM 583 C C . LYS A 1 88 ? 12.287 -6.245 -6.663 1.00 22.18 88 LYS A C 1
ATOM 584 O O . LYS A 1 88 ? 12.050 -7.373 -7.137 1.00 21.64 88 LYS A O 1
ATOM 590 N N . ALA A 1 89 ? 12.373 -6.022 -5.360 1.00 21.76 89 ALA A N 1
ATOM 591 C CA . ALA A 1 89 ? 12.131 -7.115 -4.411 1.00 21.90 89 ALA A CA 1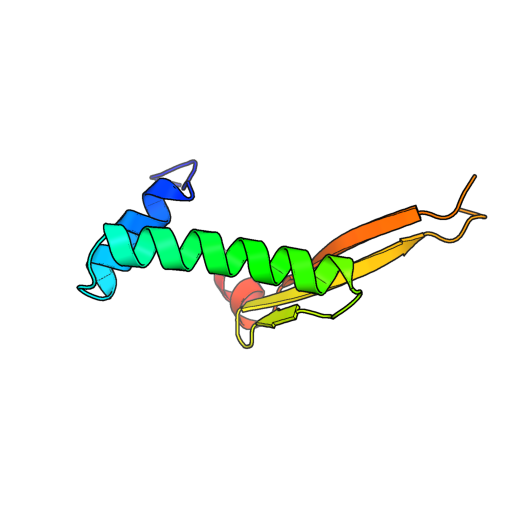
ATOM 592 C C . ALA A 1 89 ? 10.751 -7.747 -4.590 1.00 20.63 89 ALA A C 1
ATOM 593 O O . ALA A 1 89 ? 10.603 -8.973 -4.573 1.00 20.77 89 ALA A O 1
ATOM 595 N N . LEU A 1 90 ? 9.753 -6.897 -4.769 1.00 18.98 90 LEU A N 1
ATOM 596 C CA . LEU A 1 90 ? 8.379 -7.358 -4.946 1.00 18.67 90 LEU A CA 1
ATOM 597 C C . LEU A 1 90 ? 8.244 -8.067 -6.296 1.00 18.97 90 LEU A C 1
ATOM 598 O O . LEU A 1 90 ? 7.659 -9.147 -6.381 1.00 19.45 90 LEU A O 1
ATOM 603 N N . LYS A 1 91 ? 8.852 -7.505 -7.351 1.00 18.66 91 LYS A N 1
ATOM 604 C CA . LYS A 1 91 ? 8.791 -8.128 -8.673 1.00 20.26 91 LYS A CA 1
ATOM 605 C C . LYS A 1 91 ? 9.412 -9.522 -8.604 1.00 21.08 91 LYS A C 1
ATOM 606 O O . LYS A 1 91 ? 8.896 -10.468 -9.166 1.00 21.75 91 LYS A O 1
ATOM 612 N N . ASP A 1 92 ? 10.523 -9.637 -7.887 1.00 20.95 92 ASP A N 1
ATOM 613 C CA . ASP A 1 92 ? 11.230 -10.906 -7.791 1.00 22.34 92 ASP A CA 1
ATOM 614 C C . ASP A 1 92 ? 10.425 -11.960 -7.019 1.00 23.10 92 ASP A C 1
ATOM 615 O O . ASP A 1 92 ? 10.393 -13.141 -7.396 1.00 24.38 92 ASP A O 1
ATOM 620 N N . LYS A 1 93 ? 9.763 -11.528 -5.949 1.00 22.33 93 LYS A N 1
ATOM 621 C CA . LYS A 1 93 ? 8.965 -12.449 -5.113 1.00 25.25 93 LYS A CA 1
ATOM 622 C C . LYS A 1 93 ? 7.720 -12.987 -5.827 1.00 26.27 93 LYS A C 1
ATOM 623 O O . LYS A 1 93 ? 7.208 -14.057 -5.463 1.00 27.82 93 LYS A O 1
ATOM 629 N N . VAL A 1 94 ? 7.241 -12.271 -6.842 1.00 24.44 94 VAL A N 1
ATOM 630 C CA . VAL A 1 94 ? 5.998 -12.673 -7.532 1.00 27.64 94 VAL A CA 1
ATOM 631 C C . VAL A 1 94 ? 6.251 -13.547 -8.763 1.00 30.83 94 VAL A C 1
ATOM 632 O O . VAL A 1 94 ? 5.341 -14.185 -9.272 1.00 33.51 94 VAL A O 1
ATOM 636 N N . LYS A 1 95 ? 7.496 -13.619 -9.209 1.00 32.38 95 LYS A N 1
ATOM 637 C CA . LYS A 1 95 ? 7.845 -14.570 -10.251 1.00 37.74 95 LYS A CA 1
ATOM 638 C C . LYS A 1 95 ? 7.603 -16.008 -9.806 1.00 43.00 95 LYS A C 1
ATOM 639 O O . LYS A 1 95 ? 7.751 -16.353 -8.641 1.00 42.41 95 LYS A O 1
ATOM 645 N N . LYS A 1 96 ? 7.220 -16.861 -10.739 1.00 50.20 96 LYS A N 1
ATOM 646 C CA . LYS A 1 96 ? 7.092 -18.269 -10.403 1.00 57.89 96 LYS A CA 1
ATOM 647 C C . LYS A 1 96 ? 8.484 -18.883 -10.266 1.00 60.57 96 LYS A C 1
ATOM 648 O O . LYS A 1 96 ? 9.422 -18.460 -10.950 1.00 62.16 96 LYS A O 1
#

Nearest PDB structures (foldseek):
  5eka-assembly1_A-2  TM=1.009E+00  e=3.785E-15  Thermus thermophilus HB8
  1huu-assembly1_A-2  TM=9.596E-01  e=2.228E-09  Geobacillus stearothermophilus
  5fbm-assembly1_B  TM=9.320E-01  e=2.276E-07  Streptococcus mutans UA159
  6o8q-assembly1_I  TM=9.617E-01  e=4.127E-07  Escherichia coli K-12
  6oaj-assembly1_B  TM=9.248E-01  e=1.269E-06  Escherichia coli K-12

Secondary structure (DSSP, 8-state):
--SS---HHHHHHHHHHHHT--HHHHHHHHHHHHHHHHHHHHTT--EEETTTEEEEEEEE-S-----EEEEEEEE-HHHHHHH--

CATH classification: 4.10.520.10

Sequence (85 aa):
AAKKTVTKADLVDQVAQATGLKKKDVKAMVDALLAKVEEALANGSKVQLTGFGTFEVRKRKARTIPATQYPAFKPGKALKDKVKK